Protein AF-A0A2M6ZNC6-F1 (afdb_monomer_lite)

Structure (mmCIF, N/CA/C/O backbone):
data_AF-A0A2M6ZNC6-F1
#
_entry.i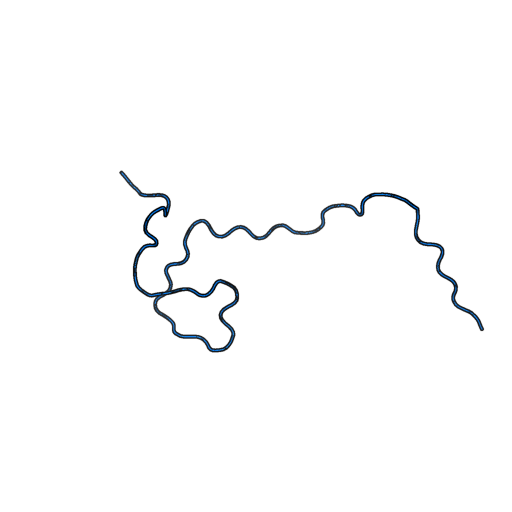d   AF-A0A2M6ZNC6-F1
#
loop_
_atom_site.group_PDB
_atom_site.id
_atom_site.type_symbol
_atom_site.label_atom_id
_atom_site.label_alt_id
_atom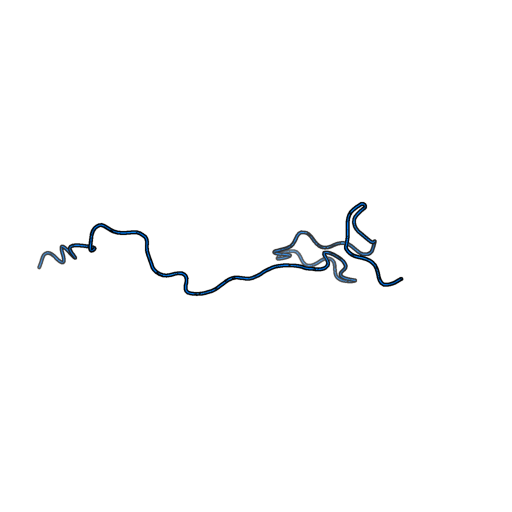_site.label_comp_id
_atom_site.label_asym_id
_atom_site.label_entity_id
_atom_site.label_seq_id
_atom_site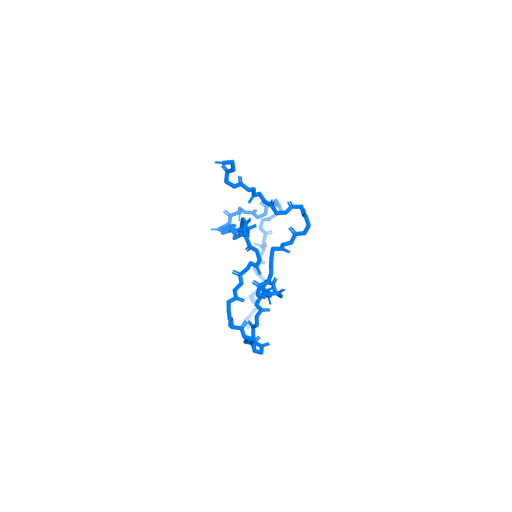.pdbx_PDB_ins_code
_atom_site.Cartn_x
_atom_site.Cartn_y
_atom_site.Cartn_z
_atom_site.occupancy
_atom_site.B_iso_or_equiv
_atom_site.auth_seq_id
_atom_site.auth_comp_id
_atom_site.auth_asym_id
_atom_site.auth_atom_id
_atom_site.pdbx_PDB_model_num
ATOM 1 N N . MET A 1 1 ? -9.854 -18.943 41.114 1.00 49.38 1 MET A N 1
ATOM 2 C CA . MET A 1 1 ? -10.315 -17.539 41.045 1.00 49.38 1 MET A CA 1
ATOM 3 C C . MET A 1 1 ? -10.813 -17.287 39.630 1.00 49.38 1 MET A C 1
ATOM 5 O O . MET A 1 1 ? -10.021 -17.388 38.703 1.00 49.38 1 MET A O 1
ATOM 9 N N . ASN A 1 2 ? -12.114 -17.057 39.446 1.00 51.50 2 ASN A N 1
ATOM 10 C CA . ASN A 1 2 ? -12.723 -16.951 38.116 1.00 51.50 2 ASN A CA 1
ATOM 11 C C . ASN A 1 2 ? -12.698 -15.494 37.640 1.00 51.50 2 ASN A C 1
ATOM 13 O O . ASN A 1 2 ? -13.412 -14.649 38.175 1.00 51.50 2 ASN A O 1
ATOM 17 N N . HIS A 1 3 ? -11.879 -15.196 36.630 1.00 63.78 3 HIS A N 1
ATOM 18 C CA . HIS A 1 3 ? -11.850 -13.893 35.964 1.00 63.78 3 HIS A CA 1
ATOM 19 C C . HIS A 1 3 ? -12.916 -13.824 34.862 1.00 63.78 3 HIS A C 1
ATOM 21 O O . HIS A 1 3 ? -12.599 -13.830 33.674 1.00 63.78 3 HIS A O 1
ATOM 27 N N . HIS A 1 4 ? -14.191 -13.732 35.240 1.00 60.09 4 HIS A N 1
ATOM 28 C CA . HIS A 1 4 ? -15.236 -13.333 34.297 1.00 60.09 4 HIS A CA 1
ATOM 29 C 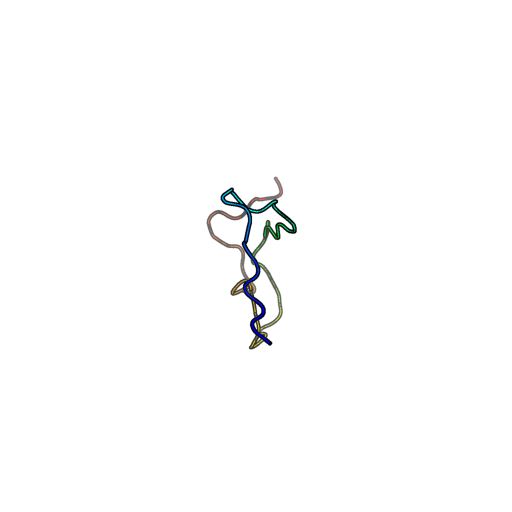C . HIS A 1 4 ? -15.159 -11.815 34.094 1.00 60.09 4 HIS A C 1
ATOM 31 O O . HIS A 1 4 ? -15.705 -11.041 34.877 1.00 60.09 4 HIS A O 1
ATOM 37 N N . LYS A 1 5 ? -14.438 -11.365 33.061 1.00 67.94 5 LYS A N 1
ATOM 38 C CA . LYS A 1 5 ? -14.516 -9.968 32.620 1.00 67.94 5 LYS A CA 1
ATOM 39 C C . LYS A 1 5 ? -15.792 -9.790 31.797 1.00 67.94 5 LYS A C 1
ATOM 41 O O . LYS A 1 5 ? -15.839 -10.214 30.646 1.00 67.94 5 LYS A O 1
ATOM 46 N N . ASN A 1 6 ? -16.805 -9.153 32.385 1.00 64.81 6 ASN A N 1
ATOM 47 C CA . ASN A 1 6 ? -17.939 -8.608 31.639 1.00 64.81 6 ASN A CA 1
ATOM 48 C C . ASN A 1 6 ? -17.409 -7.559 30.654 1.00 64.81 6 ASN A C 1
ATOM 50 O O . ASN A 1 6 ? -16.912 -6.508 31.062 1.00 64.81 6 ASN A O 1
ATOM 54 N N . LYS A 1 7 ? -17.457 -7.865 29.356 1.00 70.69 7 LYS A N 1
ATOM 55 C CA . LYS A 1 7 ? -17.175 -6.889 28.303 1.00 70.69 7 LYS A CA 1
ATOM 56 C C . LYS A 1 7 ? -18.430 -6.015 28.149 1.00 70.69 7 LYS A C 1
ATOM 58 O O . LYS A 1 7 ? -19.514 -6.588 28.075 1.00 70.69 7 LYS A O 1
ATOM 63 N N . PRO A 1 8 ? -18.328 -4.676 28.117 1.00 67.25 8 PRO A N 1
ATOM 64 C CA . PRO A 1 8 ? -19.487 -3.847 27.809 1.00 67.25 8 PRO A CA 1
ATOM 65 C C . PRO A 1 8 ? -20.022 -4.213 26.416 1.00 67.25 8 PRO A C 1
ATOM 67 O O . PRO A 1 8 ? -19.253 -4.305 25.455 1.00 67.25 8 PRO A O 1
ATOM 70 N N . GLU A 1 9 ? -21.328 -4.472 26.348 1.00 71.50 9 GLU A N 1
ATOM 71 C CA . GLU A 1 9 ? -22.110 -4.625 25.116 1.00 71.50 9 GLU A CA 1
ATOM 72 C C . GLU A 1 9 ? -22.043 -3.298 24.343 1.00 71.50 9 GLU A C 1
ATOM 74 O O . GLU A 1 9 ? -22.465 -2.255 24.843 1.00 71.50 9 GLU A O 1
ATOM 79 N N . GLY A 1 10 ? -21.405 -3.310 23.171 1.00 82.06 10 GLY A N 1
ATOM 80 C CA . GLY A 1 10 ? -21.186 -2.121 22.349 1.00 82.06 10 GLY A CA 1
ATOM 81 C C . GLY A 1 10 ? -20.073 -2.299 21.316 1.00 82.06 10 GLY A C 1
ATOM 82 O O . GLY A 1 10 ? -19.164 -3.122 21.479 1.00 82.06 10 GLY A O 1
ATOM 83 N N . THR A 1 11 ? -20.134 -1.518 20.234 1.00 86.56 11 THR A N 1
ATOM 84 C CA . THR A 1 11 ? -19.087 -1.498 19.205 1.00 86.56 11 THR A CA 1
ATOM 85 C C . THR A 1 11 ? -17.765 -1.040 19.828 1.00 86.56 11 THR A C 1
ATOM 87 O O . THR A 1 11 ? -17.712 0.049 20.403 1.00 86.56 11 THR A O 1
ATOM 90 N N . PRO A 1 12 ? -16.683 -1.836 19.742 1.00 87.50 12 PRO A N 1
ATOM 91 C CA . PRO A 1 12 ? -15.386 -1.426 20.262 1.00 87.50 12 PRO A CA 1
ATOM 92 C C . PRO A 1 12 ? -14.895 -0.130 19.597 1.00 87.50 12 PRO A C 1
ATOM 94 O O . PRO A 1 12 ? -15.114 0.048 18.397 1.00 87.50 12 PRO A O 1
ATOM 97 N N . PRO A 1 13 ? -14.179 0.747 20.323 1.00 90.44 13 PRO A N 1
ATOM 98 C CA . PRO A 1 13 ? -13.606 1.942 19.721 1.00 90.44 13 PRO A CA 1
ATOM 99 C C . PRO A 1 13 ? -12.545 1.561 18.681 1.00 90.44 13 PRO A C 1
ATOM 101 O O . PRO A 1 13 ? -11.721 0.666 18.910 1.00 90.44 13 PRO A O 1
ATOM 104 N N . LEU A 1 14 ? -12.544 2.261 17.544 1.00 93.19 14 LEU A N 1
ATOM 105 C CA . LEU A 1 14 ? -11.495 2.129 16.538 1.00 93.19 14 LEU A CA 1
ATOM 106 C C . LEU A 1 14 ? -10.169 2.625 17.130 1.00 93.19 14 LEU A C 1
ATOM 108 O O . LEU A 1 14 ? -10.074 3.764 17.575 1.00 93.19 14 LEU A O 1
ATOM 112 N N . ARG A 1 15 ? -9.146 1.763 17.143 1.00 94.75 15 ARG A N 1
ATOM 113 C CA . ARG A 1 15 ? -7.828 2.080 17.728 1.00 94.75 15 ARG A CA 1
ATOM 114 C C . ARG A 1 15 ? -6.752 2.391 16.694 1.00 94.75 15 ARG A C 1
ATOM 116 O O . ARG A 1 15 ? -5.859 3.177 16.974 1.00 94.75 15 ARG A O 1
ATOM 123 N N . LEU A 1 16 ? -6.816 1.752 15.530 1.00 94.12 16 LEU A N 1
ATOM 124 C CA . LEU A 1 16 ? -5.848 1.929 14.455 1.00 94.12 16 LEU A CA 1
ATOM 125 C C . LEU A 1 16 ? -6.511 1.589 13.122 1.00 94.12 16 LEU A C 1
ATOM 127 O O . LEU A 1 16 ? -7.208 0.578 13.023 1.00 94.12 16 LEU A O 1
ATOM 131 N N . LEU A 1 17 ? -6.245 2.409 12.109 1.00 90.62 17 LEU A N 1
ATOM 132 C CA . LEU A 1 17 ? -6.575 2.138 10.717 1.00 90.62 17 LEU A CA 1
ATOM 133 C C . LEU A 1 17 ? -5.284 2.216 9.902 1.00 90.62 17 LEU A C 1
ATOM 135 O O . LEU A 1 17 ? -4.567 3.210 9.976 1.00 90.62 17 LEU A O 1
ATOM 139 N N . ALA A 1 18 ? -5.001 1.169 9.135 1.00 88.75 18 ALA A N 1
ATOM 140 C CA . ALA A 1 18 ? -3.940 1.173 8.139 1.00 88.75 18 ALA A CA 1
ATOM 141 C C . ALA A 1 18 ? -4.593 1.046 6.764 1.00 88.75 18 ALA A C 1
ATOM 143 O O . ALA A 1 18 ? -5.300 0.067 6.510 1.00 88.75 18 ALA A O 1
ATOM 144 N N . TRP A 1 19 ? -4.369 2.043 5.915 1.00 88.25 19 TRP A N 1
ATOM 145 C CA . TRP A 1 19 ? -4.879 2.108 4.552 1.00 88.25 19 TRP A CA 1
ATOM 146 C C . TRP A 1 19 ? -3.701 2.203 3.584 1.00 88.25 19 TRP A C 1
ATOM 148 O O . TRP A 1 19 ? -2.821 3.038 3.771 1.00 88.25 19 TRP A O 1
ATOM 158 N N . GLU A 1 20 ? -3.712 1.382 2.536 1.00 88.50 20 GLU A N 1
ATOM 159 C CA . GLU A 1 20 ? -2.687 1.390 1.493 1.00 88.50 20 GLU A CA 1
ATOM 160 C C . GLU A 1 20 ? -3.177 2.235 0.308 1.00 88.50 20 GLU A C 1
ATOM 162 O O . GLU A 1 20 ? -4.167 1.891 -0.335 1.00 88.50 20 GLU A O 1
ATOM 167 N N . VAL A 1 21 ? -2.512 3.357 0.022 1.00 86.50 21 VAL A N 1
ATOM 168 C CA . VAL A 1 21 ? -2.784 4.156 -1.195 1.00 86.50 21 VAL A CA 1
ATOM 169 C C . VAL A 1 21 ? -2.107 3.564 -2.430 1.00 86.50 21 VAL A C 1
ATOM 171 O O . VAL A 1 21 ? -2.559 3.781 -3.548 1.00 86.50 21 VAL A O 1
ATOM 174 N N . THR A 1 22 ? -1.044 2.790 -2.203 1.00 89.19 22 THR A N 1
ATOM 175 C CA . THR A 1 22 ? -0.261 2.083 -3.210 1.00 89.19 22 THR A CA 1
ATOM 176 C C . THR A 1 22 ? -0.009 0.651 -2.759 1.00 89.19 22 THR A C 1
ATOM 178 O O . THR A 1 22 ? 0.217 0.397 -1.576 1.00 89.19 22 THR A O 1
ATOM 181 N N . ARG A 1 23 ? -0.019 -0.301 -3.696 1.00 89.75 23 ARG A N 1
ATOM 182 C CA . ARG A 1 23 ? 0.483 -1.671 -3.467 1.00 89.75 23 ARG A CA 1
ATOM 183 C C . ARG A 1 23 ? 1.833 -1.899 -4.141 1.00 89.75 23 ARG A C 1
ATOM 185 O O . ARG A 1 23 ? 2.291 -3.039 -4.242 1.00 89.75 23 ARG A O 1
ATOM 192 N N . ARG A 1 24 ? 2.482 -0.831 -4.602 1.00 90.19 24 ARG A N 1
ATOM 193 C CA . ARG A 1 24 ? 3.754 -0.914 -5.299 1.00 90.19 24 ARG A CA 1
ATOM 194 C C . ARG A 1 24 ? 4.904 -0.997 -4.301 1.00 90.19 24 ARG A C 1
ATOM 196 O O . ARG A 1 24 ? 5.123 -0.097 -3.498 1.00 90.19 24 ARG A O 1
ATOM 203 N N . CYS A 1 25 ? 5.673 -2.073 -4.374 1.00 90.38 25 CYS A N 1
ATOM 204 C CA . CYS A 1 25 ? 6.907 -2.245 -3.615 1.00 90.38 25 CYS A CA 1
ATOM 205 C C . CYS A 1 25 ? 7.914 -3.034 -4.454 1.00 90.38 25 CYS A C 1
ATOM 207 O O . CYS A 1 25 ? 7.554 -3.969 -5.164 1.00 90.38 25 CYS A O 1
ATOM 209 N N . ASN A 1 26 ? 9.192 -2.673 -4.371 1.00 91.62 26 ASN A N 1
ATOM 210 C CA . ASN A 1 26 ? 10.277 -3.343 -5.092 1.00 91.62 26 ASN A CA 1
ATOM 211 C C . ASN A 1 26 ? 10.804 -4.604 -4.381 1.00 91.62 26 ASN A C 1
ATOM 213 O O . ASN A 1 26 ? 11.788 -5.187 -4.831 1.00 91.62 26 ASN A O 1
ATOM 217 N N . LEU A 1 27 ? 10.186 -5.013 -3.270 1.00 91.75 27 LEU A N 1
ATOM 218 C CA . LEU A 1 27 ? 10.596 -6.166 -2.474 1.00 91.75 27 LEU A CA 1
ATOM 219 C C . LEU A 1 27 ? 9.594 -7.317 -2.607 1.00 91.75 27 LEU A C 1
ATOM 221 O O . LEU A 1 27 ? 8.388 -7.102 -2.674 1.00 91.75 27 LEU A O 1
ATOM 225 N N . ALA A 1 28 ? 10.101 -8.550 -2.558 1.00 90.25 28 ALA A N 1
ATOM 226 C CA . ALA A 1 28 ? 9.313 -9.783 -2.566 1.00 90.25 28 ALA A CA 1
ATOM 227 C C . ALA A 1 28 ? 9.322 -10.448 -1.177 1.00 90.25 28 ALA A C 1
ATOM 229 O O . ALA A 1 28 ? 9.786 -11.573 -0.998 1.00 90.25 28 ALA A O 1
ATOM 230 N N . CYS A 1 29 ? 8.885 -9.713 -0.152 1.00 92.31 29 CYS A N 1
ATOM 231 C CA . CYS A 1 29 ? 8.931 -10.195 1.228 1.00 92.31 29 CYS A CA 1
ATOM 232 C C . CYS A 1 29 ? 7.943 -11.350 1.463 1.00 92.31 29 CYS A C 1
ATOM 234 O O . CYS A 1 29 ? 6.755 -11.209 1.182 1.00 92.31 29 CYS A O 1
ATOM 236 N N . LEU A 1 30 ? 8.401 -12.437 2.100 1.00 93.06 30 LEU A N 1
ATOM 237 C CA . LEU A 1 30 ? 7.541 -13.557 2.526 1.00 93.06 30 LEU A CA 1
ATOM 238 C C . LEU A 1 30 ? 6.385 -13.097 3.433 1.00 93.06 30 LEU A C 1
ATOM 240 O O . LEU A 1 30 ? 5.284 -13.630 3.375 1.00 93.06 30 LEU A O 1
ATOM 244 N N . HIS A 1 31 ? 6.636 -12.077 4.254 1.00 94.31 31 HIS A N 1
ATOM 245 C CA . HIS A 1 31 ? 5.675 -11.527 5.211 1.00 94.31 31 HIS A CA 1
ATOM 246 C C . HIS A 1 31 ? 4.930 -10.304 4.661 1.00 94.31 31 HIS A C 1
ATOM 248 O O . HIS A 1 31 ? 4.557 -9.410 5.422 1.00 94.31 31 HIS A O 1
ATOM 254 N N . CYS A 1 32 ? 4.773 -10.199 3.339 1.00 91.38 32 CYS A N 1
ATOM 255 C CA . CYS A 1 32 ? 4.113 -9.045 2.748 1.00 91.38 32 CYS A CA 1
ATOM 256 C C . CYS A 1 32 ? 2.644 -8.978 3.186 1.00 91.38 32 CYS A C 1
ATOM 258 O O . CYS A 1 32 ? 1.804 -9.744 2.720 1.00 91.38 32 CYS A O 1
ATOM 260 N N . ARG A 1 33 ? 2.322 -8.012 4.050 1.00 90.62 33 ARG A N 1
ATOM 261 C CA . ARG A 1 33 ? 0.947 -7.774 4.505 1.00 90.62 33 ARG A CA 1
ATOM 262 C C . ARG A 1 33 ? 0.019 -7.352 3.360 1.00 90.62 33 ARG A C 1
ATOM 264 O O . ARG A 1 33 ? -1.134 -7.760 3.335 1.00 90.62 33 ARG A O 1
ATOM 271 N N . ALA A 1 34 ? 0.515 -6.523 2.440 1.00 88.25 34 ALA A N 1
ATOM 272 C CA . ALA A 1 34 ? -0.284 -5.881 1.392 1.00 88.25 34 ALA A CA 1
ATOM 273 C C . ALA A 1 34 ? -0.262 -6.626 0.041 1.00 88.25 34 ALA A C 1
ATOM 275 O O . ALA A 1 34 ? -0.765 -6.098 -0.953 1.00 88.25 34 ALA A O 1
ATOM 276 N N . ALA A 1 35 ? 0.349 -7.820 -0.021 1.00 85.00 35 ALA A N 1
ATOM 277 C CA . ALA A 1 35 ? 0.609 -8.552 -1.267 1.00 85.00 35 ALA A CA 1
ATOM 278 C C . ALA A 1 35 ? 1.150 -7.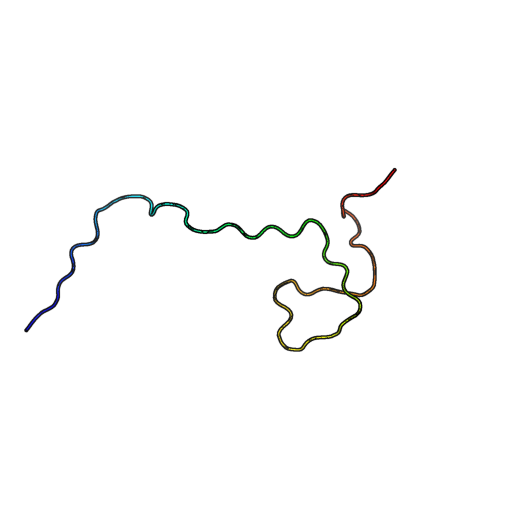624 -2.378 1.00 85.00 35 ALA A C 1
ATOM 280 O O . ALA A 1 35 ? 0.600 -7.552 -3.478 1.00 85.00 35 ALA A O 1
ATOM 281 N N . ALA A 1 36 ? 2.156 -6.825 -2.025 1.00 90.81 36 ALA A N 1
ATOM 282 C CA . ALA A 1 36 ? 2.732 -5.793 -2.868 1.00 90.81 36 ALA A CA 1
ATOM 283 C C . ALA A 1 36 ? 3.494 -6.390 -4.060 1.00 90.81 36 ALA A C 1
ATOM 285 O O . ALA A 1 36 ? 4.013 -7.504 -3.985 1.00 90.81 36 ALA A O 1
ATOM 286 N N . GLY A 1 37 ? 3.569 -5.632 -5.153 1.00 89.94 37 GLY A N 1
ATOM 287 C CA . GLY A 1 37 ? 4.272 -6.017 -6.377 1.00 89.94 37 GLY A CA 1
ATOM 288 C C . GLY A 1 37 ? 5.016 -4.843 -7.008 1.00 89.94 37 GLY A C 1
ATOM 289 O O . GLY A 1 37 ? 4.833 -3.695 -6.619 1.00 89.94 37 GLY A O 1
ATOM 290 N N . ALA A 1 38 ? 5.868 -5.116 -7.996 1.00 88.50 38 ALA A N 1
ATOM 291 C CA . ALA A 1 38 ? 6.723 -4.083 -8.590 1.00 88.50 38 ALA A CA 1
ATOM 292 C C . ALA A 1 38 ? 5.972 -3.092 -9.506 1.00 88.50 38 ALA A C 1
ATOM 294 O O . ALA A 1 38 ? 6.455 -1.978 -9.743 1.00 88.50 38 ALA A O 1
ATOM 295 N N . GLY A 1 39 ? 4.815 -3.499 -10.034 1.00 87.25 39 GLY A N 1
ATOM 296 C CA . GLY A 1 39 ? 4.004 -2.719 -10.969 1.00 87.25 39 GLY A CA 1
ATOM 297 C C . GLY A 1 39 ? 2.841 -1.975 -10.303 1.00 87.25 39 GLY A C 1
ATOM 298 O O . GLY A 1 39 ? 2.484 -2.303 -9.170 1.00 87.25 39 GLY A O 1
ATOM 299 N N . PRO A 1 40 ? 2.256 -0.987 -11.003 1.00 86.00 40 PRO A N 1
ATOM 300 C CA . PRO A 1 40 ? 1.031 -0.334 -10.560 1.00 86.00 40 PRO A CA 1
ATOM 301 C C . PRO A 1 40 ? -0.144 -1.317 -10.577 1.00 86.00 40 PRO A C 1
ATOM 303 O O . PRO A 1 40 ? -0.224 -2.190 -11.449 1.00 86.00 40 PRO A O 1
ATOM 306 N N . TYR A 1 41 ? -1.065 -1.166 -9.631 1.00 86.50 41 TYR A N 1
ATOM 307 C CA . TYR A 1 41 ? -2.364 -1.829 -9.707 1.00 86.50 41 TYR A CA 1
ATOM 308 C C . TYR A 1 41 ? -3.261 -1.119 -10.740 1.00 86.50 41 TYR A C 1
ATOM 310 O O . TYR A 1 41 ? -3.156 0.100 -10.869 1.00 86.50 41 TYR A O 1
ATOM 318 N N . PRO A 1 42 ? -4.141 -1.839 -11.469 1.00 86.56 42 PRO A N 1
ATOM 319 C CA . PRO A 1 42 ? -4.947 -1.245 -12.542 1.00 86.56 42 PRO A CA 1
ATOM 320 C C . PRO A 1 42 ? -5.747 0.001 -12.132 1.00 86.56 42 PRO A C 1
ATOM 322 O O . PRO A 1 42 ? -5.819 0.950 -12.903 1.00 86.56 42 PRO A O 1
ATOM 325 N N . ASP A 1 43 ? -6.269 0.014 -10.903 1.00 86.19 43 ASP A N 1
ATOM 326 C CA . ASP A 1 43 ? -7.113 1.091 -10.365 1.00 86.19 43 ASP A CA 1
ATOM 327 C C . ASP A 1 43 ? -6.416 1.881 -9.243 1.00 86.19 43 ASP A C 1
ATOM 329 O O . ASP A 1 43 ? -7.054 2.448 -8.354 1.00 86.19 43 ASP A O 1
ATOM 333 N N . GLU A 1 44 ? -5.084 1.860 -9.223 1.00 87.94 44 GLU A N 1
ATOM 334 C CA . GLU A 1 44 ? -4.301 2.605 -8.245 1.00 87.94 44 GLU A CA 1
ATOM 335 C C . GLU A 1 44 ? -4.378 4.114 -8.511 1.00 87.94 44 GLU A C 1
ATOM 337 O O . GLU A 1 44 ? -4.406 4.559 -9.659 1.00 87.94 44 GLU A O 1
ATOM 342 N N . LEU A 1 45 ? -4.409 4.915 -7.443 1.00 87.19 45 LEU A N 1
ATOM 343 C CA . LEU A 1 45 ? -4.494 6.367 -7.564 1.00 87.19 45 LEU A CA 1
ATOM 344 C C . LEU A 1 45 ? -3.233 6.913 -8.258 1.00 87.19 45 LEU A C 1
ATOM 346 O O . LEU A 1 45 ? -2.115 6.558 -7.883 1.00 87.19 45 LEU A O 1
ATOM 350 N N . THR A 1 46 ? -3.403 7.776 -9.261 1.00 82.50 46 THR A N 1
ATOM 351 C CA . THR A 1 46 ? -2.293 8.292 -10.076 1.00 82.50 46 THR A CA 1
ATOM 352 C C . THR A 1 46 ? -2.018 9.780 -9.843 1.00 82.50 46 THR A C 1
ATOM 354 O O . THR A 1 46 ? -2.870 10.529 -9.372 1.00 82.50 46 THR A O 1
ATOM 357 N N . THR A 1 47 ? -0.784 10.170 -10.182 1.00 79.94 47 THR A N 1
ATOM 358 C CA . THR A 1 47 ? -0.228 11.535 -10.224 1.00 79.94 47 THR A CA 1
ATOM 359 C C . THR A 1 47 ? -1.076 12.603 -10.897 1.00 79.94 47 THR A C 1
ATOM 361 O O . THR A 1 47 ? -1.403 13.623 -10.299 1.00 79.94 47 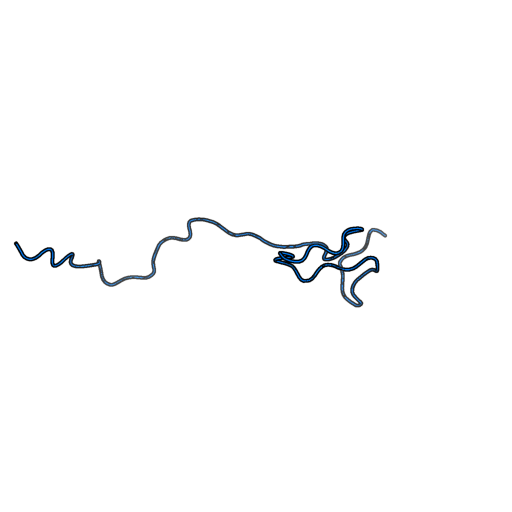THR A O 1
ATOM 364 N N . GLY A 1 48 ? -1.357 12.359 -12.184 1.00 71.06 48 GLY A N 1
ATOM 365 C CA . GLY A 1 48 ? -1.560 13.447 -13.143 1.00 71.06 48 GLY A CA 1
ATOM 366 C C . GLY A 1 48 ? -0.286 14.255 -13.345 1.00 71.06 48 GLY A C 1
ATOM 367 O O . GLY A 1 48 ? 0.139 14.932 -12.388 1.00 71.06 48 GLY A O 1
#

Foldseek 3Di:
DDPPDDDPPDDDDDDDDDDDLWLADPDPDPPDPSNRYPDGDPPRDDDD

Sequence (48 aa):
MNHHKNKPEGTPPLRLLAWEVTRRCNLACLHCRAAAGAGPYPDELTTG

Radius of gyration: 19.29 Å; chains: 1; bounding box: 33×31×54 Å

pLDDT: mean 83.68, std 11.15, range [49.38, 94.75]

Secondary structure (DSSP, 8-state):
--------SSPPPP------S--B-S---TT-TT--BSSPPTT-----